Protein AF-A0A1Q7BNR9-F1 (afdb_monomer_lite)

Foldseek 3Di:
DFDFDPDDLVLQLVQLVVDPAPLSVVLSVQSVVPWDKTKTLDKDFLVVVLVVPVVDDDDPSCVVLNVLSVPDPARIWIWMWTGDPWIKIFTHHNVNNHGSGIGTDDD

pLDDT: mean 89.68, std 8.9, range [46.59, 96.5]

Secondary structure (DSSP, 8-state):
---B----HHHHHHHHHTS--HHHHHHHHHHHTT-EEEEEEEEEEHHHHHHHHHTS---HHHHHHHHHHHH-S-SEEEEEEEESSSEEEEEE-TTSS-EEEEEEE--

Sequence (107 aa):
MRRTVNLDRNQLITLLGYVPDPAYLACQAELSAGATFRVHDGTVSRDNVLRTYASRPQPPATHEALRRLAMSGYPHLRLGAVSGNRRFVLFLDPDARQVVACLGVYR

Radius of gyration: 12.76 Å; chains: 1; bounding box: 27×31×33 Å

Structure (mmCIF, N/CA/C/O backbone):
data_AF-A0A1Q7BNR9-F1
#
_entry.id   AF-A0A1Q7BNR9-F1
#
loop_
_atom_site.group_PDB
_atom_site.id
_atom_site.type_symbol
_atom_site.label_atom_id
_atom_site.label_alt_id
_atom_site.label_comp_id
_atom_site.label_asym_id
_atom_site.label_entity_id
_atom_site.label_seq_id
_atom_site.pdbx_PDB_ins_code
_atom_site.Cartn_x
_atom_site.Cartn_y
_atom_site.Cartn_z
_atom_site.occupancy
_atom_site.B_iso_or_equiv
_atom_site.auth_seq_id
_atom_site.auth_comp_id
_atom_site.auth_asym_id
_atom_site.auth_atom_id
_atom_site.pdbx_PDB_model_num
ATOM 1 N N . MET A 1 1 ? -13.910 -16.598 -5.764 1.00 46.59 1 MET A N 1
ATOM 2 C CA . MET A 1 1 ? -13.698 -16.062 -4.399 1.00 46.59 1 MET A CA 1
ATOM 3 C C . MET A 1 1 ? -12.253 -15.564 -4.318 1.00 46.59 1 MET A C 1
ATOM 5 O O . MET A 1 1 ? -11.352 -16.383 -4.439 1.00 46.59 1 MET A O 1
ATOM 9 N N . ARG A 1 2 ? -11.990 -14.247 -4.271 1.00 55.84 2 ARG A N 1
ATOM 10 C CA . ARG A 1 2 ? -10.602 -13.741 -4.187 1.00 55.84 2 ARG A CA 1
ATOM 11 C C . ARG A 1 2 ? -10.107 -13.958 -2.755 1.00 55.84 2 ARG A C 1
ATOM 13 O O . ARG A 1 2 ? -10.620 -13.304 -1.853 1.00 55.84 2 ARG A O 1
ATOM 20 N N . ARG A 1 3 ? -9.171 -14.891 -2.557 1.00 75.06 3 ARG A N 1
ATOM 21 C CA . ARG A 1 3 ? -8.526 -15.133 -1.257 1.00 75.06 3 ARG A CA 1
ATOM 22 C C . ARG A 1 3 ? -7.813 -13.859 -0.785 1.00 75.06 3 ARG A C 1
ATOM 24 O O . ARG A 1 3 ? -7.378 -13.041 -1.605 1.00 75.06 3 ARG A O 1
ATOM 31 N N . THR A 1 4 ? -7.737 -13.672 0.526 1.00 78.94 4 THR A N 1
ATOM 32 C CA . THR A 1 4 ? -7.057 -12.547 1.181 1.00 78.94 4 THR A CA 1
ATOM 33 C C . THR A 1 4 ? -5.966 -13.082 2.089 1.00 78.94 4 THR A C 1
ATOM 35 O O . THR A 1 4 ? -6.167 -14.114 2.726 1.00 78.94 4 THR A O 1
ATOM 38 N N . VAL A 1 5 ? -4.840 -12.377 2.171 1.00 80.88 5 VAL A N 1
ATOM 39 C CA . VAL A 1 5 ? -3.805 -12.689 3.163 1.00 80.88 5 VAL A CA 1
ATOM 40 C C . VAL A 1 5 ? -4.305 -12.261 4.533 1.00 80.88 5 VAL A C 1
ATOM 42 O O . VAL A 1 5 ? -4.885 -11.181 4.671 1.00 80.88 5 VAL A O 1
ATOM 45 N N . ASN A 1 6 ? -4.080 -13.106 5.535 1.00 82.25 6 ASN A N 1
ATOM 46 C CA . ASN A 1 6 ? -4.346 -12.757 6.920 1.00 82.25 6 ASN A CA 1
ATOM 47 C C . ASN A 1 6 ? -3.166 -11.925 7.443 1.00 82.25 6 ASN A C 1
ATOM 49 O O . ASN A 1 6 ? -2.177 -12.474 7.919 1.00 82.25 6 ASN A O 1
ATOM 53 N N . LEU A 1 7 ? -3.239 -10.608 7.242 1.00 87.62 7 LEU A N 1
ATOM 54 C CA . LEU A 1 7 ? -2.276 -9.635 7.755 1.00 87.62 7 LEU A CA 1
ATOM 55 C C . LEU A 1 7 ? -2.941 -8.871 8.898 1.00 87.62 7 LEU A C 1
ATOM 57 O O . LEU A 1 7 ? -4.040 -8.345 8.716 1.00 87.62 7 LEU A O 1
ATOM 61 N N . ASP A 1 8 ? -2.286 -8.805 10.054 1.00 93.19 8 ASP A N 1
ATOM 62 C CA . ASP A 1 8 ? -2.817 -8.073 11.201 1.00 93.19 8 ASP A CA 1
ATOM 63 C C . ASP A 1 8 ? -2.769 -6.548 10.975 1.00 93.19 8 ASP A C 1
ATOM 65 O O . ASP A 1 8 ? -1.892 -6.016 10.286 1.00 93.19 8 ASP A O 1
ATOM 69 N N . ARG A 1 9 ? -3.722 -5.820 11.570 1.00 95.06 9 ARG A N 1
ATOM 70 C CA . ARG A 1 9 ? -3.796 -4.356 11.451 1.00 95.06 9 ARG A CA 1
ATOM 71 C C . ARG A 1 9 ? -2.546 -3.685 12.011 1.00 95.06 9 ARG A C 1
ATOM 73 O O . ARG A 1 9 ? -2.015 -2.784 11.363 1.00 95.06 9 ARG A O 1
ATOM 80 N N . ASN A 1 10 ? -2.093 -4.097 13.196 1.00 95.25 10 ASN A N 1
ATOM 81 C CA . ASN A 1 10 ? -0.931 -3.489 13.839 1.00 95.25 10 ASN A CA 1
ATOM 82 C C . ASN A 1 10 ? 0.331 -3.796 13.038 1.00 95.25 10 ASN A C 1
ATOM 84 O O . ASN A 1 10 ? 1.140 -2.898 12.833 1.00 95.25 10 ASN A O 1
ATOM 88 N N . GLN A 1 11 ? 0.446 -5.011 12.489 1.00 94.75 11 GLN A N 1
ATOM 89 C CA . GLN A 1 11 ? 1.519 -5.336 11.545 1.00 94.75 11 GLN A CA 1
ATOM 90 C C . GLN A 1 11 ? 1.528 -4.370 10.354 1.00 94.75 11 GLN A C 1
ATOM 92 O O . GLN A 1 11 ? 2.565 -3.783 10.056 1.00 94.75 11 GLN A O 1
ATOM 97 N N . LEU A 1 12 ? 0.384 -4.135 9.704 1.00 94.94 12 LEU A N 1
ATOM 98 C CA . LEU A 1 12 ? 0.322 -3.214 8.567 1.00 94.94 12 LEU A CA 1
ATOM 99 C C . LEU A 1 12 ? 0.654 -1.759 8.953 1.00 94.94 12 LEU A C 1
ATOM 101 O O . LEU A 1 12 ? 1.356 -1.073 8.209 1.00 94.94 12 LEU A O 1
ATOM 105 N N . ILE A 1 13 ? 0.190 -1.296 10.118 1.00 95.56 13 ILE A N 1
ATOM 106 C CA . ILE A 1 13 ? 0.535 0.026 10.671 1.00 95.56 13 ILE A CA 1
ATOM 107 C C . ILE A 1 13 ? 2.049 0.148 10.879 1.00 95.56 13 ILE A C 1
ATOM 109 O O . ILE A 1 13 ? 2.625 1.180 10.529 1.00 95.56 13 ILE A O 1
ATOM 113 N N . THR A 1 14 ? 2.700 -0.892 11.407 1.00 94.94 14 THR A N 1
ATOM 114 C CA . THR A 1 14 ? 4.158 -0.932 11.578 1.00 94.94 14 THR A CA 1
ATOM 115 C C . THR A 1 14 ? 4.877 -0.87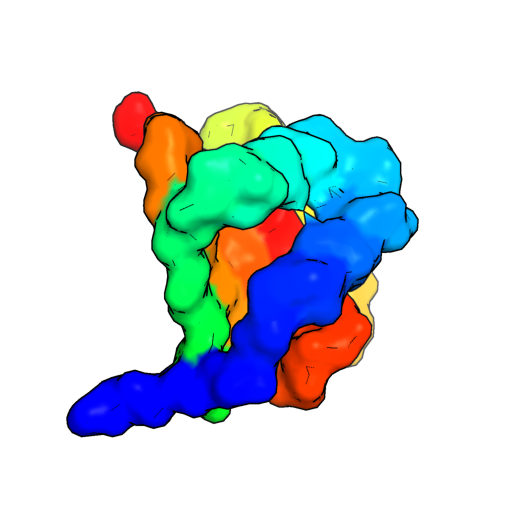9 10.233 1.00 94.94 14 THR A C 1
ATOM 117 O O . THR A 1 14 ? 5.783 -0.066 10.069 1.00 94.94 14 THR A O 1
ATOM 120 N N . LEU A 1 15 ? 4.439 -1.668 9.244 1.00 94.00 15 LEU A N 1
ATOM 121 C CA . LEU A 1 15 ? 5.049 -1.679 7.910 1.00 94.00 15 LEU A CA 1
ATOM 122 C C . LEU A 1 15 ? 5.000 -0.309 7.221 1.00 94.00 15 LEU A C 1
ATOM 124 O O . LEU A 1 15 ? 5.9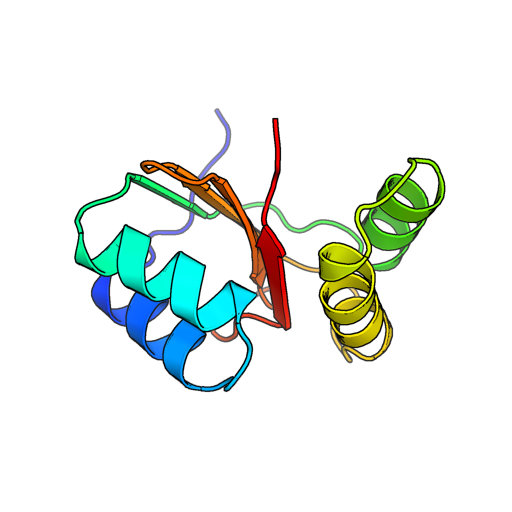51 0.073 6.539 1.00 94.00 15 LEU A O 1
ATOM 128 N N . LEU A 1 16 ? 3.909 0.438 7.405 1.00 93.12 16 LEU A N 1
ATOM 129 C CA . LEU A 1 16 ? 3.771 1.796 6.875 1.00 93.12 16 LEU A CA 1
ATOM 130 C C . LEU A 1 16 ? 4.662 2.813 7.603 1.00 93.12 16 LEU A C 1
ATOM 132 O O . LEU A 1 16 ? 5.065 3.801 6.997 1.00 93.12 16 LEU A O 1
ATOM 136 N N . GLY A 1 17 ? 4.995 2.569 8.872 1.00 89.06 17 GLY A N 1
ATOM 137 C CA . GLY A 1 17 ? 5.812 3.469 9.689 1.00 89.06 17 GLY A CA 1
ATOM 138 C C . GLY A 1 17 ? 7.302 3.496 9.328 1.00 89.06 17 GLY A C 1
ATOM 139 O O . GLY A 1 17 ? 8.004 4.407 9.756 1.00 89.06 17 GLY A O 1
ATOM 140 N N . TYR A 1 18 ? 7.799 2.540 8.535 1.00 85.69 18 TYR A N 1
ATOM 141 C CA . TYR A 1 18 ? 9.216 2.490 8.146 1.00 85.69 18 TYR A CA 1
ATOM 142 C C . TYR A 1 18 ? 9.612 3.515 7.078 1.00 85.69 18 TYR A C 1
ATOM 144 O O . TYR A 1 18 ? 10.802 3.760 6.884 1.00 85.69 18 TYR A O 1
ATOM 152 N N . VAL A 1 19 ? 8.644 4.103 6.369 1.00 81.19 19 VAL A N 1
ATOM 153 C CA . VAL A 1 19 ? 8.910 5.037 5.270 1.00 81.19 19 VAL A CA 1
ATOM 154 C C . VAL A 1 19 ? 8.356 6.415 5.640 1.00 81.19 19 VAL A C 1
ATOM 156 O O . VAL A 1 19 ? 7.138 6.557 5.763 1.00 81.19 19 VAL A O 1
ATOM 159 N N . PRO A 1 20 ? 9.208 7.450 5.789 1.00 81.25 20 PRO A N 1
ATOM 160 C CA . PRO A 1 20 ? 8.777 8.801 6.142 1.00 81.25 20 PRO A CA 1
ATOM 161 C C . PRO A 1 20 ? 8.211 9.529 4.914 1.00 81.25 20 PRO A C 1
ATOM 163 O O . PRO A 1 20 ? 8.781 10.496 4.412 1.00 81.25 20 PRO A O 1
ATOM 166 N N . ASP A 1 21 ? 7.092 9.030 4.396 1.00 86.94 21 ASP A N 1
ATOM 167 C CA . ASP A 1 21 ? 6.405 9.574 3.229 1.00 86.94 21 ASP A CA 1
ATOM 168 C C . ASP A 1 21 ? 4.981 10.038 3.585 1.00 86.94 21 ASP A C 1
ATOM 170 O O . ASP A 1 21 ? 4.268 9.330 4.303 1.00 86.94 21 ASP A O 1
ATOM 174 N N . PRO A 1 22 ? 4.511 11.191 3.069 1.00 89.56 22 PRO A N 1
ATOM 175 C CA . PRO A 1 22 ? 3.184 11.709 3.396 1.00 89.56 22 PRO A CA 1
ATOM 176 C C . PRO A 1 22 ? 2.024 10.754 3.082 1.00 89.56 22 PRO A C 1
ATOM 178 O O . PRO A 1 22 ? 1.035 10.738 3.819 1.00 89.56 22 PRO A O 1
ATOM 181 N N . ALA A 1 23 ? 2.107 9.953 2.014 1.00 90.75 23 ALA A N 1
ATOM 182 C CA . ALA A 1 23 ? 1.059 8.987 1.684 1.00 90.75 23 ALA A CA 1
ATOM 183 C C . ALA A 1 23 ? 1.076 7.792 2.647 1.00 90.75 23 ALA A C 1
ATOM 185 O O . ALA A 1 23 ? 0.012 7.294 3.022 1.00 90.75 23 ALA A O 1
ATOM 186 N N . TYR A 1 24 ? 2.263 7.369 3.085 1.00 94.12 24 TYR A N 1
ATOM 187 C CA . TYR A 1 24 ? 2.428 6.323 4.095 1.00 94.12 24 TYR A CA 1
ATOM 188 C C . TYR A 1 24 ? 1.858 6.769 5.440 1.00 94.12 24 TYR A C 1
ATOM 190 O O . TYR A 1 24 ? 1.011 6.071 5.993 1.00 94.12 24 TYR A O 1
ATOM 198 N N . LEU A 1 25 ? 2.230 7.965 5.905 1.00 93.19 25 LEU A N 1
ATOM 199 C CA . LEU A 1 25 ? 1.728 8.544 7.154 1.00 93.19 25 LEU A CA 1
ATOM 200 C C . LEU A 1 25 ? 0.206 8.731 7.127 1.00 93.19 25 LEU A C 1
ATOM 202 O O . LEU A 1 25 ? -0.483 8.370 8.078 1.00 93.19 25 LEU A O 1
ATOM 206 N N . ALA A 1 26 ? -0.344 9.238 6.021 1.00 93.31 26 ALA A N 1
ATOM 207 C CA . ALA A 1 26 ? -1.789 9.401 5.881 1.00 93.31 26 ALA A CA 1
ATOM 208 C C . ALA A 1 26 ? -2.533 8.056 5.880 1.00 93.31 26 ALA A C 1
ATOM 210 O O . ALA A 1 26 ? -3.578 7.928 6.513 1.00 93.31 26 ALA A O 1
ATOM 211 N N . CYS A 1 27 ? -1.994 7.047 5.193 1.00 95.06 27 CYS A N 1
ATOM 212 C CA . CYS A 1 27 ? -2.568 5.705 5.195 1.00 95.06 27 CYS A CA 1
ATOM 213 C C . CYS A 1 27 ? -2.495 5.063 6.588 1.00 95.06 27 CYS A C 1
ATOM 215 O O . CYS A 1 27 ? -3.449 4.421 7.029 1.00 95.06 27 CYS A O 1
ATOM 217 N N . GLN A 1 28 ? -1.376 5.251 7.289 1.00 95.81 28 GLN A N 1
ATOM 218 C CA . GLN A 1 28 ? -1.181 4.772 8.652 1.00 95.81 28 GLN A CA 1
ATOM 219 C C . GLN A 1 28 ? -2.198 5.408 9.606 1.00 95.81 28 GLN A C 1
ATOM 221 O O . GLN A 1 28 ? -2.846 4.689 10.361 1.00 95.81 28 GLN A O 1
ATOM 226 N N . ALA A 1 29 ? -2.397 6.727 9.525 1.00 95.06 29 ALA A N 1
ATOM 227 C CA . ALA A 1 29 ? -3.371 7.444 10.344 1.00 95.06 29 ALA A CA 1
ATOM 228 C C . ALA A 1 29 ? -4.800 6.908 10.155 1.00 95.06 29 ALA A C 1
ATOM 230 O O . ALA A 1 29 ? -5.529 6.722 11.126 1.00 95.06 29 ALA A O 1
ATOM 231 N N . GLU A 1 30 ? -5.187 6.591 8.919 1.00 96.31 30 GLU A N 1
ATOM 232 C CA . GLU A 1 30 ? -6.507 6.029 8.610 1.00 96.31 30 GLU A CA 1
ATOM 233 C C . GLU A 1 30 ? -6.670 4.617 9.183 1.00 96.31 30 GLU A C 1
ATOM 235 O O . GLU A 1 30 ? -7.702 4.299 9.776 1.00 96.31 30 GLU A O 1
ATOM 240 N N . LEU A 1 31 ? -5.640 3.772 9.078 1.00 96.25 31 LEU A N 1
ATOM 241 C CA . LEU A 1 31 ? -5.651 2.451 9.711 1.00 96.25 31 LEU A CA 1
ATOM 242 C C . LEU A 1 31 ? -5.744 2.540 11.235 1.00 96.25 31 LEU A C 1
ATOM 244 O O . LEU A 1 31 ? -6.509 1.771 11.824 1.00 96.25 31 LEU A O 1
ATOM 248 N N . SER A 1 32 ? -5.015 3.466 11.857 1.00 96.06 32 SER A N 1
ATOM 249 C CA . SER A 1 32 ? -5.079 3.720 13.300 1.00 96.06 32 SER A CA 1
ATOM 250 C C . SER A 1 32 ? -6.454 4.237 13.733 1.00 96.06 32 SER A C 1
ATOM 252 O O . SER A 1 32 ? -6.931 3.878 14.804 1.00 96.06 32 SER A O 1
ATOM 254 N N . ALA A 1 33 ? -7.132 5.007 12.878 1.00 95.81 33 ALA A N 1
ATOM 255 C CA . ALA A 1 33 ? -8.499 5.483 13.096 1.00 95.81 33 ALA A CA 1
ATOM 256 C C . ALA A 1 33 ? -9.586 4.415 12.842 1.00 95.81 33 ALA A C 1
ATOM 258 O O . ALA A 1 33 ? -10.774 4.706 12.957 1.00 95.81 33 ALA A O 1
ATOM 259 N N . GLY A 1 34 ? -9.206 3.181 12.490 1.00 96.31 34 GLY A N 1
ATOM 260 C CA . GLY A 1 34 ? -10.142 2.070 12.300 1.00 96.31 34 GLY A CA 1
ATOM 261 C C . GLY A 1 34 ? -10.597 1.837 10.858 1.00 96.31 34 GLY A C 1
ATOM 262 O O . GLY A 1 34 ? -11.511 1.041 10.640 1.00 96.31 34 GLY A O 1
ATOM 263 N N . ALA A 1 35 ? -9.952 2.451 9.856 1.00 96.44 35 ALA A N 1
ATOM 264 C CA . ALA A 1 35 ? -10.274 2.219 8.446 1.00 96.44 35 ALA A CA 1
ATOM 265 C C . ALA A 1 35 ? -10.262 0.726 8.089 1.00 96.44 35 ALA A C 1
ATOM 267 O O . ALA A 1 35 ? -9.447 -0.055 8.589 1.00 96.44 35 ALA A O 1
ATOM 268 N N . THR A 1 36 ? -11.142 0.308 7.186 1.00 96.00 36 THR A N 1
ATOM 269 C CA . THR A 1 36 ? -11.128 -1.074 6.691 1.00 96.00 36 THR A CA 1
ATOM 270 C C . THR A 1 36 ? -9.939 -1.288 5.762 1.00 96.00 36 THR A C 1
ATOM 272 O O . THR A 1 36 ? -9.531 -0.376 5.041 1.00 96.00 36 THR A O 1
ATOM 275 N N . PHE A 1 37 ? -9.379 -2.496 5.754 1.00 96.06 37 PHE A N 1
ATOM 276 C CA . PHE A 1 37 ? -8.327 -2.847 4.809 1.00 96.06 37 PHE A CA 1
ATOM 277 C C . PHE A 1 37 ? -8.472 -4.276 4.309 1.00 96.06 37 PHE A C 1
ATOM 279 O O . PHE A 1 37 ? -9.140 -5.115 4.917 1.00 96.06 37 PHE A O 1
ATOM 286 N N . ARG A 1 38 ? -7.851 -4.538 3.162 1.00 95.25 38 ARG A N 1
ATOM 287 C CA . ARG A 1 38 ? -7.775 -5.867 2.564 1.00 95.25 38 ARG A CA 1
ATOM 288 C C . ARG A 1 38 ? -6.457 -6.016 1.826 1.00 95.25 38 ARG A C 1
ATOM 290 O O . ARG A 1 38 ? -6.099 -5.134 1.054 1.00 95.25 38 ARG A O 1
ATOM 297 N N . VAL A 1 39 ? -5.797 -7.158 1.998 1.00 94.00 39 VAL A N 1
ATOM 298 C CA . VAL A 1 39 ? -4.636 -7.565 1.198 1.00 94.00 39 VAL A CA 1
ATOM 299 C C . VAL A 1 39 ? -5.008 -8.806 0.395 1.00 94.00 39 VAL A C 1
ATOM 301 O O . VAL A 1 39 ? -5.517 -9.785 0.941 1.00 94.00 39 VAL A O 1
ATOM 304 N N . HIS A 1 40 ? -4.821 -8.755 -0.919 1.00 92.38 40 HIS A N 1
ATOM 305 C CA . HIS A 1 40 ? -5.195 -9.839 -1.823 1.00 92.38 40 HIS A CA 1
ATOM 306 C C . HIS A 1 40 ? -4.186 -10.988 -1.783 1.00 92.38 40 HIS A C 1
ATOM 308 O O . HIS A 1 40 ? -2.989 -10.759 -1.650 1.00 92.38 40 HIS A O 1
ATOM 314 N N . ASP A 1 41 ? -4.663 -12.227 -1.935 1.00 87.62 41 ASP A N 1
ATOM 315 C CA . ASP A 1 41 ? -3.811 -13.424 -1.951 1.00 87.62 41 ASP A CA 1
ATOM 316 C C . ASP A 1 41 ? -3.029 -13.607 -3.278 1.00 87.62 41 ASP A C 1
ATOM 318 O O . ASP A 1 41 ? -2.029 -14.313 -3.347 1.00 87.62 41 ASP A O 1
ATOM 322 N N . GLY A 1 42 ? -3.443 -12.916 -4.341 1.00 91.25 42 GLY A N 1
ATOM 323 C CA . GLY A 1 42 ? -2.731 -12.917 -5.618 1.00 91.25 42 GLY A CA 1
ATOM 324 C C . GLY A 1 42 ? -1.627 -11.866 -5.688 1.00 91.25 42 GLY A C 1
ATOM 325 O O . GLY A 1 42 ? -1.720 -10.803 -5.066 1.00 91.25 42 GLY A O 1
ATOM 326 N N . THR A 1 43 ? -0.626 -12.136 -6.523 1.00 95.12 43 THR A N 1
ATOM 327 C CA . THR A 1 43 ? 0.364 -11.143 -6.939 1.00 95.12 43 THR A CA 1
ATOM 328 C C . THR A 1 43 ? 0.081 -10.642 -8.356 1.00 95.12 43 THR A C 1
ATOM 330 O O . THR A 1 43 ? -0.600 -11.288 -9.155 1.00 95.12 43 THR A O 1
ATOM 333 N N . VAL A 1 44 ? 0.590 -9.455 -8.667 1.00 94.88 44 VAL A N 1
ATOM 334 C CA . VAL A 1 44 ? 0.535 -8.820 -9.986 1.00 94.88 44 VAL A CA 1
ATOM 335 C C . VAL A 1 44 ? 1.944 -8.452 -10.433 1.00 94.88 44 VAL A C 1
ATOM 337 O O . VAL A 1 44 ? 2.810 -8.188 -9.605 1.00 94.88 44 VAL A O 1
ATOM 340 N N . SER A 1 45 ? 2.187 -8.425 -11.742 1.00 96.50 45 SER A N 1
ATOM 341 C CA . SER A 1 45 ? 3.463 -7.943 -12.286 1.00 96.50 45 SER A CA 1
ATOM 342 C C . SER A 1 45 ? 3.632 -6.446 -12.018 1.00 96.50 45 SER A C 1
ATOM 344 O O . SER A 1 45 ? 2.737 -5.655 -12.339 1.00 96.50 45 SER A O 1
ATOM 346 N N . ARG A 1 46 ? 4.799 -6.058 -11.493 1.00 95.81 46 ARG A N 1
ATOM 347 C CA . ARG A 1 46 ? 5.198 -4.657 -11.296 1.00 95.81 46 ARG A CA 1
ATOM 348 C C . ARG A 1 46 ? 5.097 -3.858 -12.591 1.00 95.81 46 ARG A C 1
ATOM 350 O O . ARG A 1 46 ? 4.490 -2.791 -12.610 1.00 95.81 46 ARG A O 1
ATOM 357 N N . ASP A 1 47 ? 5.621 -4.398 -13.685 1.00 94.94 47 ASP A N 1
ATOM 358 C CA . ASP A 1 47 ? 5.626 -3.711 -14.978 1.00 94.94 47 ASP A CA 1
ATOM 359 C C . ASP A 1 47 ? 4.202 -3.518 -15.514 1.00 94.94 47 ASP A C 1
ATOM 361 O O . ASP A 1 47 ? 3.886 -2.486 -16.105 1.00 94.94 47 ASP A O 1
ATOM 365 N N . ASN A 1 48 ? 3.304 -4.474 -15.255 1.00 93.56 48 ASN A N 1
ATOM 366 C CA . ASN A 1 48 ? 1.898 -4.324 -15.619 1.00 93.56 48 ASN A CA 1
ATOM 367 C C . ASN A 1 48 ? 1.201 -3.216 -14.813 1.00 93.56 48 ASN A C 1
ATOM 369 O O . ASN A 1 48 ? 0.414 -2.447 -15.371 1.00 93.56 48 ASN A O 1
ATOM 373 N N . VAL A 1 49 ? 1.512 -3.101 -13.518 1.00 92.81 49 VAL A N 1
ATOM 374 C CA . VAL A 1 49 ? 1.030 -1.994 -12.681 1.00 92.81 49 VAL A CA 1
ATOM 375 C C . VAL A 1 49 ? 1.550 -0.662 -13.220 1.00 92.81 49 VAL A C 1
ATOM 377 O O . VAL A 1 49 ? 0.746 0.230 -13.481 1.00 92.81 49 VAL A O 1
ATOM 380 N N . LEU A 1 50 ? 2.860 -0.536 -13.448 1.00 92.62 50 LEU A N 1
ATOM 381 C CA . LEU A 1 50 ? 3.467 0.697 -13.959 1.00 92.62 50 LEU A CA 1
ATOM 382 C C . LEU A 1 50 ? 2.833 1.135 -15.282 1.00 92.62 50 LEU A C 1
ATOM 384 O O . LEU A 1 50 ? 2.440 2.293 -15.404 1.00 92.62 50 LEU A O 1
ATOM 388 N N . ARG A 1 51 ? 2.632 0.211 -16.233 1.00 92.19 51 ARG A N 1
ATOM 389 C CA . ARG A 1 51 ? 1.926 0.506 -17.493 1.00 92.19 51 ARG A CA 1
ATOM 390 C C . ARG A 1 51 ? 0.491 0.983 -17.268 1.00 92.19 51 ARG A C 1
ATOM 392 O O . ARG A 1 51 ? 0.070 1.953 -17.889 1.00 92.19 51 ARG A O 1
ATOM 399 N N . THR A 1 52 ? -0.241 0.336 -16.360 1.00 89.69 52 THR A N 1
ATOM 400 C CA . THR A 1 52 ? -1.639 0.688 -16.043 1.00 89.69 52 THR A CA 1
ATOM 401 C C . THR A 1 52 ? -1.764 2.100 -15.467 1.00 89.69 52 THR A C 1
ATOM 403 O O . THR A 1 52 ? -2.737 2.801 -15.747 1.00 89.69 52 THR A O 1
ATOM 406 N N . TYR A 1 53 ? -0.804 2.522 -14.643 1.00 86.06 53 TYR A N 1
ATOM 407 C CA . TYR A 1 53 ? -0.800 3.869 -14.072 1.00 86.06 53 TYR A CA 1
ATOM 408 C C . TYR A 1 53 ? -0.211 4.912 -15.030 1.00 86.06 53 TYR A C 1
ATOM 410 O O . TYR A 1 53 ? -0.698 6.038 -15.041 1.00 86.06 53 TYR A O 1
ATOM 418 N N . ALA A 1 54 ? 0.756 4.545 -15.877 1.00 84.25 54 ALA A N 1
ATOM 419 C CA . ALA A 1 54 ? 1.293 5.425 -16.916 1.00 84.25 54 ALA A CA 1
ATOM 420 C C . ALA A 1 54 ? 0.235 5.814 -17.962 1.00 84.25 54 ALA A C 1
ATOM 422 O O . ALA A 1 54 ? 0.260 6.923 -18.483 1.00 84.25 54 ALA A O 1
ATOM 423 N N . SER A 1 55 ? -0.729 4.931 -18.244 1.00 81.88 55 SER A N 1
ATOM 424 C CA . SER A 1 55 ? -1.809 5.196 -19.202 1.00 81.88 55 SER A CA 1
ATOM 425 C C . SER A 1 55 ? -2.948 6.062 -18.642 1.00 81.88 55 SER A C 1
ATOM 427 O O . SER A 1 55 ? -3.992 6.184 -19.281 1.00 81.88 55 SER A O 1
ATOM 429 N N . ARG A 1 56 ? -2.816 6.597 -17.424 1.00 79.19 56 ARG A N 1
ATOM 430 C CA . ARG A 1 56 ? -3.854 7.376 -16.739 1.00 79.19 56 ARG A CA 1
ATOM 431 C C . ARG A 1 56 ? -3.261 8.703 -16.259 1.00 79.19 56 ARG A C 1
ATOM 433 O O . ARG A 1 56 ? -2.133 8.692 -15.772 1.00 79.19 56 ARG A O 1
ATOM 440 N N . PRO A 1 57 ? -3.998 9.824 -16.327 1.00 77.44 57 PRO A N 1
ATOM 441 C CA . PRO A 1 57 ? -3.556 11.060 -15.693 1.00 77.44 57 PRO A CA 1
ATOM 442 C C . PRO A 1 57 ? -3.406 10.823 -14.187 1.00 77.44 57 PRO A C 1
ATOM 444 O O . PRO A 1 57 ? -4.343 10.369 -13.528 1.00 77.44 57 PRO A O 1
ATOM 447 N N . GLN A 1 58 ? -2.208 11.084 -13.663 1.00 74.56 58 GLN A N 1
ATOM 448 C CA . GLN A 1 58 ? -1.889 10.880 -12.254 1.00 74.56 58 GLN A CA 1
ATOM 449 C C . GLN A 1 58 ? -1.760 12.217 -11.524 1.00 74.56 58 GLN A C 1
ATOM 451 O O . GLN A 1 58 ? -1.109 13.133 -12.034 1.00 74.56 58 GLN A O 1
ATOM 456 N N . PRO A 1 59 ? -2.311 12.336 -10.306 1.00 77.31 59 PRO A N 1
ATOM 457 C CA . PRO A 1 59 ? -1.995 13.448 -9.423 1.00 77.31 59 PRO A CA 1
ATOM 458 C C . PRO A 1 59 ? -0.480 13.533 -9.157 1.00 77.31 59 PRO A C 1
ATOM 460 O O . PRO A 1 59 ? 0.177 12.494 -9.057 1.00 77.31 59 PRO A O 1
ATOM 463 N N . PRO A 1 60 ? 0.091 14.734 -8.938 1.00 74.75 60 PRO A N 1
ATOM 464 C CA . PRO A 1 60 ? 1.505 14.898 -8.596 1.00 74.75 60 PRO A CA 1
ATOM 465 C C . PRO A 1 60 ? 1.978 13.997 -7.446 1.00 74.75 60 PRO A C 1
ATOM 467 O O . PRO A 1 60 ? 3.043 13.391 -7.540 1.00 74.75 60 PRO A O 1
ATOM 470 N N . ALA A 1 61 ? 1.138 13.838 -6.417 1.00 72.00 61 ALA A N 1
ATOM 471 C CA . ALA A 1 61 ? 1.390 12.997 -5.246 1.00 72.00 61 ALA A CA 1
ATOM 472 C C . ALA A 1 61 ? 1.578 11.500 -5.571 1.00 72.00 61 ALA A C 1
ATOM 474 O O . ALA A 1 61 ? 2.142 10.757 -4.773 1.00 72.00 61 ALA A O 1
ATOM 475 N N . THR A 1 62 ? 1.131 11.047 -6.742 1.00 81.12 62 THR A N 1
ATOM 476 C CA . THR A 1 62 ? 1.229 9.653 -7.181 1.00 81.12 62 THR A CA 1
ATOM 477 C C . THR A 1 62 ? 2.577 9.329 -7.835 1.00 81.12 62 THR A C 1
ATOM 479 O O . THR A 1 62 ? 2.992 8.169 -7.828 1.00 81.12 62 THR A O 1
ATOM 482 N N . HIS A 1 63 ? 3.301 10.324 -8.362 1.00 83.88 63 HIS A N 1
ATOM 483 C CA . HIS A 1 63 ? 4.566 10.085 -9.069 1.00 83.88 63 HIS A CA 1
ATOM 484 C C . HIS A 1 63 ? 5.631 9.457 -8.176 1.00 83.88 63 HIS A C 1
ATOM 486 O O . HIS A 1 63 ? 6.334 8.553 -8.619 1.00 83.88 63 HIS A O 1
ATOM 492 N N . GLU A 1 64 ? 5.732 9.888 -6.919 1.00 85.50 64 GLU A N 1
ATOM 493 C CA . GLU A 1 64 ? 6.737 9.346 -6.005 1.00 85.50 64 GLU A CA 1
ATOM 494 C C . GLU A 1 64 ? 6.432 7.884 -5.638 1.00 85.50 64 GLU A C 1
ATOM 496 O O . GLU A 1 64 ? 7.332 7.045 -5.620 1.00 85.50 64 GLU A O 1
ATOM 501 N N . ALA A 1 65 ? 5.155 7.532 -5.456 1.00 89.19 65 ALA A N 1
ATOM 502 C CA . ALA A 1 65 ? 4.744 6.144 -5.256 1.00 89.19 65 ALA A CA 1
ATOM 503 C C . ALA A 1 65 ? 5.117 5.262 -6.462 1.00 89.19 65 ALA A C 1
ATOM 505 O O . ALA A 1 65 ? 5.658 4.170 -6.285 1.00 89.19 65 ALA A O 1
ATOM 506 N N . LEU A 1 66 ? 4.885 5.744 -7.689 1.00 90.38 66 LEU A N 1
ATOM 507 C CA . LEU A 1 66 ? 5.250 5.024 -8.914 1.00 90.38 66 LEU A CA 1
ATOM 508 C C . LEU A 1 66 ? 6.767 4.953 -9.126 1.00 90.38 66 LEU A C 1
ATOM 510 O O . LEU A 1 66 ? 7.262 3.933 -9.601 1.00 90.38 66 LEU A O 1
ATOM 514 N N . ARG A 1 67 ? 7.518 5.988 -8.734 1.00 90.31 67 ARG A N 1
ATOM 515 C CA . ARG A 1 67 ? 8.986 5.979 -8.765 1.00 90.31 67 ARG A CA 1
ATOM 516 C C . ARG A 1 67 ? 9.541 4.913 -7.821 1.00 90.31 67 ARG A C 1
ATOM 518 O O . ARG A 1 67 ? 10.355 4.100 -8.253 1.00 90.31 67 ARG A O 1
ATOM 525 N N . ARG A 1 68 ? 9.072 4.859 -6.569 1.00 89.88 68 ARG A N 1
ATOM 526 C CA . ARG A 1 68 ? 9.456 3.799 -5.614 1.00 89.88 68 ARG A CA 1
ATOM 527 C C . ARG A 1 68 ? 9.105 2.417 -6.139 1.00 89.88 68 ARG A C 1
ATOM 529 O O . ARG A 1 68 ? 9.924 1.505 -6.068 1.00 89.88 68 ARG A O 1
ATOM 536 N N . LEU A 1 69 ? 7.921 2.285 -6.734 1.00 92.25 69 LEU A N 1
ATOM 537 C CA . LEU A 1 69 ? 7.499 1.045 -7.363 1.00 92.25 69 LEU A CA 1
ATOM 538 C C . LEU A 1 69 ? 8.464 0.613 -8.473 1.00 92.25 69 LEU A C 1
ATOM 540 O O . LEU A 1 69 ? 8.888 -0.539 -8.485 1.00 92.25 69 LEU A O 1
ATOM 544 N N . ALA A 1 70 ? 8.845 1.527 -9.368 1.00 92.44 70 ALA A N 1
ATOM 545 C CA . ALA A 1 70 ? 9.776 1.264 -10.4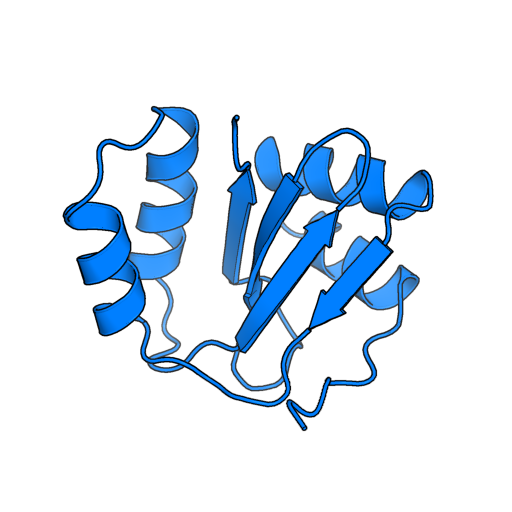65 1.00 92.44 70 ALA A CA 1
ATOM 546 C C . ALA A 1 70 ? 11.186 0.888 -9.986 1.00 92.44 70 ALA A C 1
ATOM 548 O O . ALA A 1 70 ? 11.822 0.028 -10.592 1.00 92.44 70 ALA A O 1
ATOM 549 N N . MET A 1 71 ? 11.650 1.480 -8.883 1.00 92.00 71 MET A N 1
ATOM 550 C CA . MET A 1 71 ? 12.950 1.166 -8.276 1.00 92.00 71 MET A CA 1
ATOM 551 C C . MET A 1 71 ? 12.933 -0.108 -7.420 1.00 92.00 71 MET A C 1
ATOM 553 O O . MET A 1 71 ? 13.984 -0.562 -6.975 1.00 92.00 71 MET A O 1
ATOM 557 N N . SER A 1 72 ? 11.760 -0.694 -7.167 1.00 91.31 72 SER A N 1
ATOM 558 C CA . SER A 1 72 ? 11.665 -1.895 -6.344 1.00 91.31 72 SER A CA 1
ATOM 559 C C . SER A 1 72 ? 12.293 -3.107 -7.037 1.00 91.31 72 SER A C 1
ATOM 561 O O . SER A 1 72 ? 12.071 -3.348 -8.226 1.00 91.31 72 SER A O 1
ATOM 563 N N . GLY A 1 73 ? 13.040 -3.911 -6.276 1.00 92.00 73 GLY A N 1
ATOM 564 C CA . GLY A 1 73 ? 13.619 -5.174 -6.748 1.00 92.00 73 GLY A CA 1
ATOM 565 C C . GLY A 1 73 ? 12.606 -6.315 -6.900 1.00 92.00 73 GLY A C 1
ATOM 566 O O . GLY A 1 73 ? 12.995 -7.430 -7.233 1.00 92.00 73 GLY A O 1
ATOM 567 N N . TYR A 1 74 ? 11.316 -6.062 -6.652 1.00 93.94 74 TYR A N 1
ATOM 568 C CA . TYR A 1 74 ? 10.271 -7.083 -6.652 1.00 93.94 74 TYR A CA 1
ATOM 569 C C . TYR A 1 74 ? 9.535 -7.117 -8.005 1.00 93.94 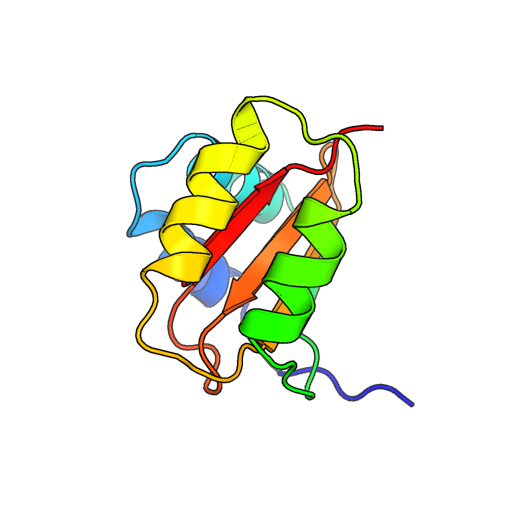74 TYR A C 1
ATOM 571 O O . TYR A 1 74 ? 8.780 -6.192 -8.317 1.00 93.94 74 TYR A O 1
ATOM 579 N N . PRO A 1 75 ? 9.701 -8.176 -8.826 1.00 94.19 75 PRO A N 1
ATOM 580 C CA . PRO A 1 75 ? 9.032 -8.275 -10.130 1.00 94.19 75 PRO A CA 1
ATOM 581 C C . PRO A 1 75 ? 7.520 -8.509 -10.005 1.00 94.19 75 PRO A C 1
ATOM 583 O O . PRO A 1 75 ? 6.744 -8.146 -10.895 1.00 94.19 75 PRO A O 1
ATOM 586 N N . HIS A 1 76 ? 7.100 -9.092 -8.883 1.00 96.44 76 HIS A N 1
ATOM 587 C CA . HIS A 1 76 ? 5.710 -9.325 -8.530 1.00 96.44 76 HIS A CA 1
ATOM 588 C C . HIS A 1 76 ? 5.385 -8.648 -7.207 1.00 96.44 76 HIS A C 1
ATOM 590 O O . HIS A 1 76 ? 6.219 -8.579 -6.309 1.00 96.44 76 HIS A O 1
ATOM 596 N N . LEU A 1 77 ? 4.159 -8.156 -7.100 1.00 95.88 77 LEU A N 1
ATOM 597 C CA . LEU A 1 77 ? 3.697 -7.374 -5.966 1.00 95.88 77 LEU A CA 1
ATOM 598 C C . LEU A 1 77 ? 2.343 -7.873 -5.519 1.00 95.88 77 LEU A C 1
ATOM 600 O O . LEU A 1 77 ? 1.507 -8.256 -6.339 1.00 95.88 77 LEU A O 1
ATOM 604 N N . ARG A 1 78 ? 2.093 -7.792 -4.225 1.00 95.44 78 ARG A N 1
ATOM 605 C CA . ARG A 1 78 ? 0.773 -8.033 -3.667 1.00 95.44 78 ARG A CA 1
ATOM 606 C C . ARG A 1 78 ? 0.017 -6.716 -3.561 1.00 95.44 78 ARG A C 1
ATOM 608 O O . ARG A 1 78 ? 0.595 -5.678 -3.251 1.00 95.44 78 ARG A O 1
ATOM 615 N N . LEU A 1 79 ? -1.284 -6.754 -3.836 1.00 95.25 79 LEU A N 1
ATOM 616 C CA . LEU A 1 79 ? -2.127 -5.563 -3.771 1.00 95.25 79 LEU A CA 1
ATOM 617 C C . LEU A 1 79 ? -2.887 -5.511 -2.453 1.00 95.25 79 LEU A C 1
ATOM 619 O O . LEU A 1 79 ? -3.582 -6.462 -2.088 1.00 95.25 79 LEU A O 1
ATOM 623 N N . GLY A 1 80 ? -2.794 -4.372 -1.783 1.00 95.19 80 GLY A N 1
ATOM 624 C CA . GLY A 1 80 ? -3.634 -4.011 -0.656 1.00 95.19 80 GLY A CA 1
ATOM 625 C C . GLY A 1 80 ? -4.489 -2.789 -0.961 1.00 95.19 80 GLY A C 1
ATOM 626 O O . GLY A 1 80 ? -4.178 -1.987 -1.842 1.00 95.19 80 GLY A O 1
ATOM 627 N N . ALA A 1 81 ? -5.575 -2.642 -0.217 1.00 95.44 81 ALA A N 1
ATOM 628 C CA . ALA A 1 81 ? -6.402 -1.450 -0.233 1.00 95.44 81 ALA A CA 1
ATOM 629 C C . ALA A 1 81 ? -6.774 -1.062 1.196 1.00 95.44 81 ALA A C 1
ATOM 631 O O . ALA A 1 81 ? -7.142 -1.928 1.993 1.00 95.44 81 ALA A O 1
ATOM 632 N N . VAL A 1 82 ? -6.717 0.236 1.487 1.00 96.44 82 VAL A N 1
ATOM 633 C CA . VAL A 1 82 ? -7.217 0.837 2.730 1.00 96.44 82 VAL A CA 1
ATOM 634 C C . VAL A 1 82 ? -8.355 1.782 2.375 1.00 96.44 82 VAL A C 1
ATOM 636 O O . VAL A 1 82 ? -8.266 2.548 1.413 1.00 96.44 82 VAL A O 1
ATOM 639 N N . SER A 1 83 ? -9.459 1.680 3.106 1.00 95.25 83 SER A N 1
ATOM 640 C CA . SER A 1 83 ? -10.680 2.452 2.885 1.00 95.25 83 SER A CA 1
ATOM 641 C C . SER A 1 83 ? -11.204 2.990 4.213 1.00 95.25 83 SER A C 1
ATOM 643 O O . SER A 1 83 ? -11.840 2.260 4.981 1.00 95.25 83 SER A O 1
ATOM 645 N N . GLY A 1 84 ? -10.910 4.267 4.454 1.00 92.56 84 GLY A N 1
ATOM 646 C CA . GLY A 1 84 ? -11.457 5.092 5.530 1.00 92.56 84 GLY A CA 1
ATOM 647 C C . GLY A 1 84 ? -12.056 6.376 4.954 1.00 92.56 84 GLY A C 1
ATOM 648 O O . GLY A 1 84 ? -12.739 6.324 3.924 1.00 92.56 84 GLY A O 1
ATOM 649 N N . ASN A 1 85 ? -11.759 7.522 5.570 1.00 93.00 85 ASN A N 1
ATOM 650 C CA . ASN A 1 85 ? -12.115 8.835 5.016 1.00 93.00 85 ASN A CA 1
ATOM 651 C C . ASN A 1 85 ? -11.363 9.089 3.704 1.00 93.00 85 ASN A C 1
ATOM 653 O O . ASN A 1 85 ? -11.900 9.662 2.754 1.00 93.00 85 ASN A O 1
ATOM 657 N N . ARG A 1 86 ? -10.125 8.596 3.632 1.00 92.06 86 ARG A N 1
ATOM 658 C CA . ARG A 1 86 ? -9.310 8.537 2.418 1.00 92.06 86 ARG A CA 1
ATOM 659 C C . ARG A 1 86 ? -9.135 7.093 1.951 1.00 92.06 86 ARG A C 1
ATOM 661 O O . ARG A 1 86 ? -9.275 6.134 2.714 1.00 92.06 86 ARG A O 1
ATOM 668 N N . ARG A 1 87 ? -8.831 6.933 0.662 1.00 92.50 87 ARG A N 1
ATOM 669 C CA . ARG A 1 87 ? -8.572 5.629 0.040 1.00 92.50 87 ARG A CA 1
ATOM 670 C C . ARG A 1 87 ? -7.125 5.518 -0.389 1.00 92.50 87 ARG A C 1
ATOM 672 O O . ARG A 1 87 ? -6.569 6.472 -0.929 1.00 92.50 87 ARG A O 1
ATOM 679 N N . PHE A 1 88 ? -6.556 4.336 -0.195 1.00 94.38 88 PHE A N 1
ATOM 680 C CA . PHE A 1 88 ? -5.178 4.047 -0.570 1.00 94.38 88 PHE A CA 1
ATOM 681 C C . PHE A 1 88 ? -5.076 2.696 -1.259 1.00 94.38 88 PHE A C 1
ATOM 683 O O . PHE A 1 88 ? -5.779 1.749 -0.896 1.00 94.38 88 PHE A O 1
ATOM 690 N N . VAL A 1 89 ? -4.172 2.613 -2.229 1.00 94.25 89 VAL A N 1
ATOM 691 C CA . VAL A 1 89 ? -3.685 1.360 -2.802 1.00 94.25 89 VAL A CA 1
ATOM 692 C C . VAL A 1 89 ? -2.292 1.110 -2.249 1.00 94.25 89 VAL A C 1
ATOM 694 O O . VAL A 1 89 ? -1.427 1.984 -2.295 1.00 94.25 89 VAL A O 1
ATOM 697 N N . LEU A 1 90 ? -2.089 -0.093 -1.731 1.00 95.44 90 LEU A N 1
ATOM 698 C CA . LEU A 1 90 ? -0.811 -0.560 -1.224 1.00 95.44 90 LEU A CA 1
ATOM 699 C C . LEU A 1 90 ? -0.215 -1.553 -2.212 1.00 95.44 90 LEU A C 1
ATOM 701 O O . LEU A 1 90 ? -0.898 -2.468 -2.677 1.00 95.44 90 LEU A O 1
ATOM 705 N N . PHE A 1 91 ? 1.069 -1.393 -2.481 1.00 95.56 91 PHE A N 1
ATOM 706 C CA . PHE A 1 91 ? 1.882 -2.366 -3.190 1.00 95.56 91 PHE A CA 1
ATOM 707 C C . PHE A 1 91 ? 2.831 -2.970 -2.170 1.00 95.56 91 PHE A C 1
ATOM 709 O O . PHE A 1 91 ? 3.675 -2.262 -1.623 1.00 95.56 91 PHE A O 1
ATOM 716 N N . LEU A 1 92 ? 2.654 -4.253 -1.881 1.00 95.44 92 LEU A N 1
ATOM 717 C CA . LEU A 1 92 ? 3.512 -4.998 -0.974 1.00 95.44 92 LEU A CA 1
ATOM 718 C C . LEU A 1 92 ? 4.428 -5.926 -1.770 1.00 95.44 92 LEU A C 1
ATOM 720 O O . LEU A 1 92 ? 4.134 -6.267 -2.920 1.00 95.44 92 LEU A O 1
ATOM 724 N N . ASP A 1 93 ? 5.515 -6.354 -1.146 1.00 94.56 93 ASP A N 1
ATOM 725 C CA . ASP A 1 93 ? 6.301 -7.479 -1.643 1.00 94.56 93 ASP A CA 1
ATOM 726 C C . ASP 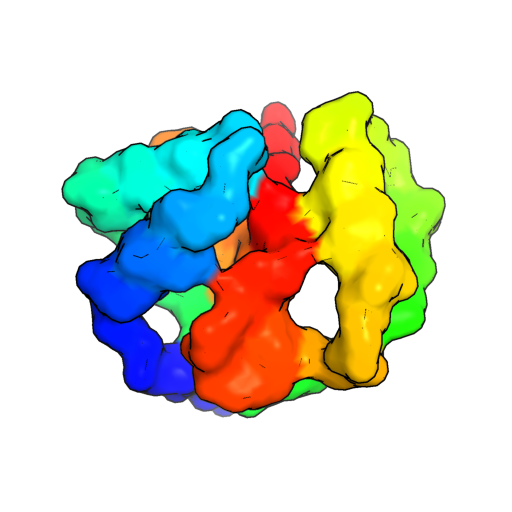A 1 93 ? 5.439 -8.771 -1.712 1.00 94.56 93 ASP A C 1
ATOM 728 O O . ASP A 1 93 ? 4.330 -8.828 -1.159 1.00 94.56 93 ASP A O 1
ATOM 732 N N . PRO A 1 94 ? 5.891 -9.823 -2.421 1.00 93.62 94 PRO A N 1
ATOM 733 C CA . PRO A 1 94 ? 5.114 -11.056 -2.584 1.0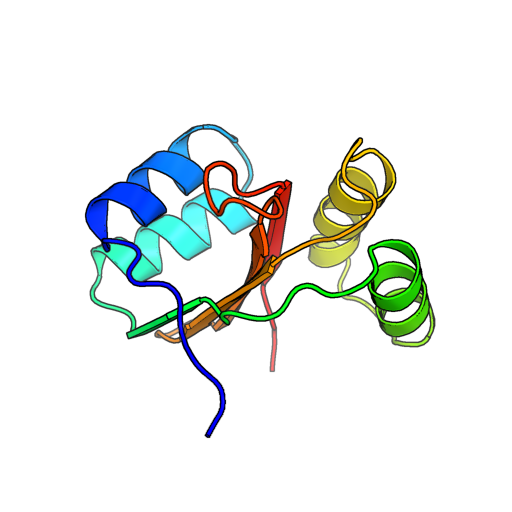0 93.62 94 PRO A CA 1
ATOM 734 C C . PRO A 1 94 ? 4.673 -11.707 -1.265 1.00 93.62 94 PRO A C 1
ATOM 736 O O . PRO A 1 94 ? 3.576 -12.276 -1.197 1.00 93.62 94 PRO A O 1
ATOM 739 N N . ASP A 1 95 ? 5.492 -11.565 -0.222 1.00 92.31 95 ASP A N 1
ATOM 740 C CA . ASP A 1 95 ? 5.301 -12.188 1.089 1.00 92.31 95 ASP A CA 1
ATOM 741 C C . ASP A 1 95 ? 4.558 -11.295 2.098 1.00 92.31 95 ASP A C 1
ATOM 743 O O . ASP A 1 95 ? 4.355 -11.709 3.239 1.00 92.31 95 ASP A O 1
ATOM 747 N N . ALA A 1 96 ? 4.125 -10.093 1.696 1.00 92.69 96 ALA A N 1
ATOM 748 C CA . ALA A 1 96 ? 3.468 -9.105 2.560 1.00 92.69 96 ALA A CA 1
ATOM 749 C C . ALA A 1 96 ? 4.293 -8.687 3.797 1.00 92.69 96 ALA A C 1
ATOM 751 O O . ALA A 1 96 ? 3.732 -8.344 4.839 1.00 92.69 96 ALA A O 1
ATOM 752 N N . ARG A 1 97 ? 5.623 -8.695 3.680 1.00 92.12 97 ARG A N 1
ATOM 753 C CA . ARG A 1 97 ? 6.580 -8.287 4.719 1.00 92.12 97 ARG A CA 1
ATOM 754 C C . ARG A 1 97 ? 7.015 -6.834 4.584 1.00 92.12 97 ARG A C 1
ATOM 756 O O . ARG A 1 97 ? 7.615 -6.302 5.511 1.00 92.12 97 ARG A O 1
ATOM 763 N N . GLN A 1 98 ? 6.731 -6.187 3.455 1.00 92.88 98 GLN A N 1
ATOM 764 C CA . GLN A 1 98 ? 7.103 -4.795 3.218 1.00 92.88 98 GLN A CA 1
ATOM 765 C C . GLN A 1 98 ? 6.064 -4.075 2.358 1.00 92.88 98 GLN A C 1
ATOM 767 O O . GLN A 1 98 ? 5.597 -4.614 1.357 1.00 92.88 98 GLN A O 1
ATOM 772 N N . VAL A 1 99 ? 5.756 -2.816 2.693 1.00 95.06 99 VAL A N 1
ATOM 773 C CA . VAL A 1 99 ? 5.021 -1.910 1.794 1.00 95.06 99 VAL A CA 1
ATOM 774 C C . VAL A 1 99 ? 6.017 -1.200 0.875 1.00 95.06 99 VAL A C 1
ATOM 776 O O . VAL A 1 99 ? 6.720 -0.273 1.277 1.00 95.06 99 VAL A O 1
ATOM 779 N N . VAL A 1 100 ? 6.058 -1.639 -0.378 1.00 94.69 100 VAL A N 1
ATOM 780 C CA . VAL A 1 100 ? 6.947 -1.147 -1.440 1.00 94.69 100 VAL A CA 1
ATOM 781 C C . VAL A 1 100 ? 6.528 0.237 -1.935 1.00 94.69 100 VAL A C 1
ATOM 783 O O . VAL A 1 100 ? 7.377 1.092 -2.182 1.00 94.69 100 VAL A O 1
ATOM 786 N N . ALA A 1 101 ? 5.222 0.462 -2.082 1.00 94.62 101 ALA A N 1
ATOM 787 C CA . ALA A 1 101 ? 4.658 1.762 -2.431 1.00 94.62 101 ALA A CA 1
ATOM 788 C C . ALA A 1 101 ? 3.251 1.927 -1.835 1.00 94.62 101 ALA A C 1
ATOM 790 O O . ALA A 1 101 ? 2.478 0.971 -1.760 1.00 94.62 101 ALA A O 1
ATOM 791 N N . CYS A 1 102 ? 2.901 3.157 -1.457 1.00 94.12 102 CYS A N 1
ATOM 792 C CA . CYS A 1 102 ? 1.568 3.549 -1.004 1.00 94.12 102 CYS A CA 1
ATOM 793 C C . CYS A 1 102 ? 1.054 4.689 -1.884 1.00 94.12 102 CYS A C 1
ATOM 795 O O . CYS A 1 102 ? 1.744 5.690 -2.074 1.00 94.12 102 CYS A O 1
ATOM 797 N N . LEU A 1 103 ? -0.151 4.537 -2.425 1.00 91.69 103 LEU A N 1
ATOM 798 C CA . LEU A 1 103 ? -0.757 5.479 -3.359 1.00 91.69 103 LEU A CA 1
ATOM 799 C C . LEU A 1 103 ? -2.092 5.966 -2.805 1.00 91.69 103 LEU A C 1
ATOM 801 O O . LEU A 1 103 ? -3.015 5.174 -2.629 1.00 91.69 103 LEU A O 1
ATOM 805 N N . GLY A 1 104 ? -2.211 7.272 -2.565 1.00 89.25 104 GLY A N 1
ATOM 806 C CA . GLY A 1 104 ? -3.490 7.905 -2.242 1.00 89.25 104 GLY A CA 1
ATOM 807 C C . GLY A 1 104 ? -4.386 7.993 -3.478 1.00 89.25 104 GLY A C 1
ATOM 808 O O . GLY A 1 104 ? -3.963 8.492 -4.519 1.00 89.25 104 GLY A O 1
ATOM 809 N N . VAL A 1 105 ? -5.623 7.512 -3.366 1.00 82.94 105 VAL A N 1
ATOM 810 C CA . VAL A 1 105 ? -6.632 7.582 -4.428 1.00 82.94 105 VAL A CA 1
ATOM 811 C C . VAL A 1 105 ? -7.563 8.748 -4.123 1.00 82.94 105 VAL A C 1
ATOM 813 O O . VAL A 1 105 ? -8.372 8.683 -3.196 1.00 82.94 105 VAL A O 1
ATOM 816 N N . TYR A 1 106 ? -7.434 9.814 -4.904 1.00 68.31 106 TYR A N 1
ATOM 817 C CA . TYR A 1 106 ? -8.335 10.961 -4.861 1.00 68.31 106 TYR A CA 1
ATOM 818 C C . TYR A 1 106 ? -9.556 10.657 -5.739 1.00 68.31 106 TYR A C 1
ATOM 820 O O . TYR A 1 106 ? -9.413 10.066 -6.812 1.00 68.31 106 TYR A O 1
ATOM 828 N N . ARG A 1 107 ? -10.750 10.979 -5.238 1.00 54.22 107 ARG A N 1
ATOM 829 C CA . ARG A 1 107 ? -11.982 10.996 -6.034 1.00 54.22 107 ARG A CA 1
ATOM 830 C C . ARG A 1 107 ? -12.138 12.349 -6.700 1.00 54.22 107 ARG A C 1
ATOM 832 O O . ARG A 1 107 ? -11.748 13.339 -6.046 1.00 54.22 107 ARG A O 1
#

=== Feature glossary ===
The record interleaves many kinds of information about one protein. Here is each kind framed as the question it answers.

Q: What are the backbone torsion angles?
A: φ (phi) and ψ (psi) are the two rotatable backbone dihedrals per residue: φ is the C(i-1)–N–Cα–C torsion, ψ is the N–Cα–C–N(i+1) torsion, both in degrees on (−180°, 180°]. α-helical residues cluster near (−60°, −45°); β-strand residues near (−120°, +130°). A Ramachandran plot is simply a scatter of (φ, ψ) for every residue.

Q: What is the amino-acid chain?
A: This is the polypeptide sequence — one letter per residue, N-terminus first. Length ranges from a few dozen residues for small domains to over a thousand for large multi-domain proteins.

Q: How mobile is each atom in the crystal?
A: For experimental (PDB) structures, the B-factor (temperature factor) quantifies the positional spread of each atom in the crystal — a combination of thermal vibration and static disorder — in units of Å². High B-factors mark flexible loops or poorly resolved regions; low B-factors mark the rigid, well-ordered core.

Q: Are the domains correctly placed relative to each other?
A: Predicted Aligned Error (PAE) is an AlphaFold confidence matrix: entry (i, j) is the expected error in the position of residue j, in ångströms, when the prediction is superimposed on the true structure at residue i. Low PAE within a block of residues means that block is internally rigid and well-predicted; high PAE between two blocks means their relative placement is uncertain even if each block individually is confident.

Q: How confident is the AlphaFold model at each residue?
A: pLDDT is the predicted lDDT-Cα score: AlphaFold's confidence that the local environment of each residue (all inter-atomic distances within 15 Å) is correctly placed. It is a per-residue number between 0 and 100, with higher meaning more reliable.

Q: What family and function is it annotated with?
A: Functional annotations link the protein to curated databases. InterPro entries identify conserved domains and families by matching the sequence against member-database signatures (Pfam, PROSITE, CDD, …). Gene Ontology (GO) terms describe molecular function, biological process, and cellular component in a controlled vocabulary. CATH places the structure in a hierarchical fold classification (Class/Architecture/Topology/Homologous-superfamily). The organism is the source species.

Q: How big and how compact is the whole molecule?
A: Three whole-structure scalars: the radius of gyration (RMS distance of Cα from centroid, in Å), the count of Cα–Cα contacts (pairs closer than 8 Å and separated by more than four residues in sequence — i.e. tertiary, not local, contacts), and the bounding-box dimensions. Together they distinguish compact globular folds from extended fibres or disordered chains.

Q: What known structures does this most resemble?
A: The Foldseek neighbor list gives the closest experimentally determined structures in the PDB, ranked by structural alignment. TM-score near 1 means near-identical fold; near 0.3 means only rough topology match. This is how one finds what a novel AlphaFold prediction most resembles in the solved-structure universe.

Q: Which residues are buried vs exposed?
A: SASA measures how much of the protein is reachable by solvent. It is computed by rolling a water-sized probe over the atomic surface and summing the exposed area (Å²). Per-residue SASA distinguishes core (buried, low SASA) from surface (exposed, high SASA) residues; total SASA is a whole-molecule size measure.

Q: Which residues are in helices, strands, or loops?
A: Eight-state secondary structure (DSSP): H is the canonical α-helix, G the tighter 3₁₀-helix, I the wider π-helix; E/B are β-structure, T and S are turns and bends, and '-' is everything else. DSSP derives these from the pattern of main-chain N–H···O=C hydrogen bonds, not from the sequence.

Q: Where is each backbone atom in 3D?
A: Structure coordinates are given as an mmCIF _atom_site loop: one row per atom with element, residue name, chain id, sequence number, and x/y/z position in Å. Only the four main-chain atoms per residue are included here; side chains are omitted to keep the record compact.

Q: What if only a Cα trace is available?
A: Three-state secondary structure (P-SEA) collapses the eight DSSP classes into helix (a), strand (b), and coil (c). P-SEA assigns these from Cα geometry alone — distances and angles — without requiring backbone oxygens, so it works on any Cα trace.

Q: What do the rendered images show?
A: The six renders are orthographic views along the three Cartesian axes in both directions. Representation (cartoon, sticks, or surface) and color scheme (sequence-rainbow or by-chain) vary across proteins so the training set covers all the common visualization conventions.

Q: What does the local fold look like, residue by residue?
A: Foldseek's 3Di representation compresses backbone geometry into a per-residue letter drawn from a learned twenty-state alphabet. It captures the tertiary interaction pattern around each residue — which residues are packed against it in space, regardless of where they are in sequence.

Q: What do the diagnostic plots show?
A: The contact map is a binary N×N matrix image: pixel (i, j) is dark where Cα_i and Cα_j are within 8 Å and |i−j|>4. Because the |i−j|>4 filter removes local helical contacts, off-diagonal stripes parallel to the main diagonal indicate parallel β-sheets; stripes perpendicular to it indicate antiparallel β-sheets. The Ramachandran plot scatters every residue's (φ, ψ) pair against the sterically allowed regions. The PAE heatmap renders the predicted-aligned-error matrix.